Protein AF-A0A7C7C301-F1 (afdb_monomer_lite)

pLDDT: mean 70.12, std 12.2, r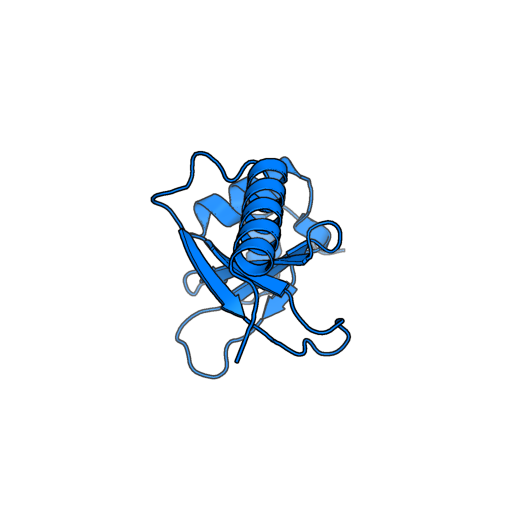ange [43.25, 86.44]

Structure (mmCIF, N/CA/C/O backbone):
data_AF-A0A7C7C301-F1
#
_entry.id   AF-A0A7C7C301-F1
#
loop_
_atom_site.group_PDB
_atom_site.id
_atom_site.type_symbol
_atom_site.label_atom_id
_atom_site.label_alt_id
_atom_site.label_comp_id
_atom_site.label_asym_id
_atom_site.label_entity_id
_atom_site.label_seq_id
_atom_site.pdbx_PDB_ins_code
_atom_site.Cartn_x
_atom_site.Cartn_y
_atom_site.Cartn_z
_atom_site.occupancy
_atom_site.B_iso_or_equiv
_atom_site.auth_seq_id
_atom_site.auth_comp_id
_atom_site.auth_asym_id
_atom_site.auth_atom_id
_atom_site.pdbx_PDB_model_num
ATOM 1 N N . MET A 1 1 ? 13.417 -6.645 -29.510 1.00 45.47 1 MET A N 1
ATOM 2 C CA . MET A 1 1 ? 12.641 -6.331 -28.294 1.00 45.47 1 MET A CA 1
ATOM 3 C C . MET A 1 1 ? 11.626 -5.281 -28.700 1.00 45.47 1 MET A C 1
ATOM 5 O O . MET A 1 1 ? 11.921 -4.104 -28.590 1.00 45.47 1 MET A O 1
ATOM 9 N N . ASP A 1 2 ? 10.471 -5.706 -29.202 1.00 47.12 2 ASP A N 1
ATOM 10 C CA . ASP A 1 2 ? 9.374 -4.804 -29.566 1.00 47.12 2 ASP A CA 1
ATOM 11 C C . ASP A 1 2 ? 8.233 -5.022 -28.575 1.00 47.12 2 ASP A C 1
ATOM 13 O O . ASP A 1 2 ? 7.197 -5.587 -28.910 1.00 47.12 2 ASP A O 1
ATOM 17 N N . ARG A 1 3 ? 8.434 -4.634 -27.309 1.00 48.06 3 ARG A N 1
ATOM 18 C CA . ARG A 1 3 ? 7.259 -4.338 -26.485 1.00 48.06 3 ARG A CA 1
ATOM 19 C C . ARG A 1 3 ? 6.743 -3.006 -26.994 1.00 48.06 3 ARG A C 1
ATOM 21 O O . ARG A 1 3 ? 7.418 -1.987 -26.861 1.00 48.06 3 ARG A O 1
ATOM 28 N N . ASN A 1 4 ? 5.600 -3.046 -27.666 1.00 59.72 4 ASN A N 1
ATOM 29 C CA . ASN A 1 4 ? 4.980 -1.876 -28.260 1.00 59.72 4 ASN A CA 1
ATOM 30 C C . ASN A 1 4 ? 4.738 -0.863 -27.132 1.00 59.72 4 ASN A C 1
ATOM 32 O O . ASN A 1 4 ? 4.146 -1.227 -26.117 1.00 59.72 4 ASN A O 1
ATOM 36 N N . TYR A 1 5 ? 5.190 0.389 -27.268 1.00 52.53 5 TYR A N 1
ATOM 37 C CA . TYR A 1 5 ? 5.010 1.421 -26.233 1.00 52.53 5 TYR A CA 1
ATOM 38 C C . TYR A 1 5 ? 3.556 1.473 -25.727 1.00 52.53 5 TYR A C 1
ATOM 40 O O . TYR A 1 5 ? 3.321 1.683 -24.540 1.00 52.53 5 TYR A O 1
ATOM 48 N N . SER A 1 6 ? 2.578 1.178 -26.593 1.00 57.34 6 SER A N 1
ATOM 49 C CA . SER A 1 6 ? 1.159 1.098 -26.223 1.00 57.34 6 SER A CA 1
ATOM 50 C C . SER A 1 6 ? 0.827 0.054 -25.145 1.00 57.34 6 SER A C 1
ATOM 52 O O . SER A 1 6 ? -0.114 0.256 -24.384 1.00 57.34 6 SER A O 1
ATOM 54 N N . GLU A 1 7 ? 1.569 -1.053 -25.070 1.00 58.50 7 GLU A N 1
ATOM 55 C CA . GLU A 1 7 ? 1.359 -2.121 -24.085 1.00 58.50 7 GLU A CA 1
ATOM 56 C C . GLU A 1 7 ? 1.894 -1.690 -22.719 1.00 58.50 7 GLU A C 1
ATOM 58 O O . GLU A 1 7 ? 1.170 -1.764 -21.732 1.00 58.50 7 GLU A O 1
ATOM 63 N N . ILE A 1 8 ? 3.086 -1.083 -22.686 1.00 58.03 8 ILE A N 1
ATOM 64 C CA . ILE A 1 8 ? 3.669 -0.508 -21.463 1.00 58.03 8 ILE A CA 1
ATOM 65 C C . ILE A 1 8 ? 2.749 0.578 -20.879 1.00 58.03 8 ILE A C 1
ATOM 67 O O . ILE A 1 8 ? 2.519 0.615 -19.672 1.00 58.03 8 ILE A O 1
ATOM 71 N N . PHE A 1 9 ? 2.173 1.446 -21.721 1.00 60.97 9 PHE A N 1
ATOM 72 C CA . PHE A 1 9 ? 1.227 2.469 -21.261 1.00 60.97 9 PHE A CA 1
ATOM 73 C C . PHE A 1 9 ? -0.101 1.888 -20.762 1.00 60.97 9 PHE A C 1
ATOM 75 O O . PHE A 1 9 ? -0.655 2.416 -19.799 1.00 60.97 9 PHE A O 1
ATOM 82 N N . LYS A 1 10 ? -0.621 0.817 -21.377 1.00 69.50 10 LYS A N 1
ATOM 83 C CA . LYS A 1 10 ? -1.828 0.129 -20.887 1.00 69.50 10 LYS A CA 1
ATOM 84 C C . LYS A 1 10 ? -1.587 -0.495 -19.515 1.00 69.50 10 LYS A C 1
ATOM 86 O O . LYS A 1 10 ? -2.415 -0.294 -18.628 1.00 69.50 10 LYS A O 1
ATOM 91 N N . ASP A 1 11 ? -0.446 -1.152 -19.332 1.00 71.62 11 ASP A N 1
ATOM 92 C CA . ASP A 1 11 ? -0.053 -1.743 -18.052 1.00 71.62 11 ASP A CA 1
ATOM 93 C C . ASP A 1 11 ? 0.094 -0.653 -16.977 1.00 71.62 11 ASP A C 1
ATOM 95 O O . ASP A 1 11 ? -0.472 -0.770 -15.891 1.00 71.62 11 ASP A O 1
ATOM 99 N N . LEU A 1 12 ? 0.743 0.474 -17.303 1.00 70.44 12 LEU A N 1
ATOM 100 C CA . LEU A 1 12 ? 0.852 1.632 -16.406 1.00 70.44 12 LEU A CA 1
ATOM 101 C C . LEU A 1 12 ? -0.513 2.222 -16.031 1.00 70.44 12 LEU A C 1
ATOM 103 O O . LEU A 1 12 ? -0.756 2.513 -14.862 1.00 70.44 12 LEU A O 1
ATOM 107 N N . ASN A 1 13 ? -1.427 2.384 -16.987 1.00 75.06 13 ASN A N 1
ATOM 108 C CA . ASN A 1 13 ? -2.742 2.962 -16.706 1.00 75.06 13 ASN A CA 1
ATOM 109 C C . ASN A 1 13 ? -3.597 2.031 -15.830 1.00 75.06 13 ASN A C 1
ATOM 111 O O . ASN A 1 13 ? -4.348 2.497 -14.970 1.00 75.06 13 ASN A O 1
ATOM 115 N N . GLN A 1 14 ? -3.459 0.715 -16.006 1.00 76.12 14 GLN A N 1
ATOM 116 C CA . GLN A 1 14 ? -4.082 -0.277 -15.130 1.00 76.12 14 GLN A CA 1
ATOM 117 C C . GLN A 1 14 ? -3.491 -0.227 -13.716 1.00 76.12 14 GLN A C 1
ATOM 119 O O . GLN A 1 14 ? -4.257 -0.201 -12.753 1.00 76.12 14 GLN A O 1
ATOM 124 N N . ILE A 1 15 ? -2.163 -0.129 -13.582 1.00 75.50 15 ILE A N 1
ATOM 125 C CA . ILE A 1 15 ? -1.472 0.055 -12.295 1.00 75.50 15 ILE A CA 1
ATOM 126 C C . ILE A 1 15 ? -2.000 1.311 -11.581 1.00 75.50 15 ILE A C 1
ATOM 128 O O . ILE A 1 15 ? -2.438 1.235 -10.433 1.00 75.50 15 ILE A O 1
ATOM 132 N N . LEU A 1 16 ? -2.044 2.453 -12.274 1.00 76.12 16 LEU A N 1
ATOM 133 C CA . LEU A 1 16 ? -2.540 3.717 -11.716 1.00 76.12 16 LEU A CA 1
ATOM 134 C C . LEU A 1 16 ? -4.027 3.650 -11.345 1.00 76.12 16 LEU A C 1
ATOM 136 O O . LEU A 1 16 ? -4.431 4.186 -10.314 1.00 76.12 16 LEU A O 1
ATOM 140 N N . THR A 1 17 ? -4.845 2.964 -12.145 1.00 81.62 17 THR A N 1
ATOM 141 C CA . THR A 1 17 ? -6.273 2.761 -11.848 1.00 81.62 17 THR A CA 1
ATOM 142 C C . THR A 1 17 ? -6.464 1.907 -10.597 1.00 81.62 17 THR A C 1
ATOM 144 O O . THR A 1 17 ? -7.303 2.235 -9.760 1.00 81.62 17 THR A O 1
ATOM 147 N N . LYS A 1 18 ? -5.661 0.851 -10.427 1.00 78.50 18 LYS A N 1
ATOM 148 C CA . LYS A 1 18 ? -5.683 -0.006 -9.235 1.00 78.50 18 LYS A CA 1
ATOM 149 C C . LYS A 1 18 ? -5.274 0.778 -7.981 1.00 78.50 18 LYS A C 1
ATOM 151 O O . LYS A 1 18 ? -5.995 0.755 -6.988 1.00 78.50 18 LYS A O 1
ATOM 156 N N . ILE A 1 19 ? -4.204 1.571 -8.060 1.00 76.94 19 ILE A N 1
ATOM 157 C CA . ILE A 1 19 ? -3.755 2.478 -6.984 1.00 76.94 19 ILE A CA 1
ATOM 158 C C . ILE A 1 19 ? -4.843 3.501 -6.629 1.00 76.94 19 ILE A C 1
ATOM 160 O O . ILE A 1 19 ? -5.132 3.735 -5.453 1.00 76.94 19 ILE A O 1
ATOM 164 N N . LYS A 1 20 ? -5.499 4.076 -7.642 1.00 80.56 20 LYS A N 1
ATOM 165 C CA . LYS A 1 20 ? -6.643 4.974 -7.460 1.00 80.56 20 LYS A CA 1
ATOM 166 C C . LYS A 1 20 ? -7.817 4.284 -6.766 1.00 80.56 20 LYS A C 1
ATOM 168 O O . LYS A 1 20 ? -8.403 4.884 -5.868 1.00 80.56 20 LYS A O 1
ATOM 173 N N . GLY A 1 21 ? -8.146 3.052 -7.152 1.00 76.06 21 GLY A N 1
ATOM 174 C 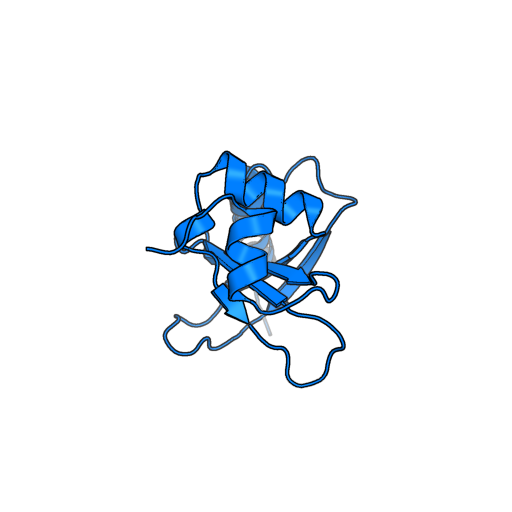CA . GLY A 1 21 ? -9.210 2.251 -6.536 1.00 76.06 21 GLY A CA 1
ATOM 175 C C . GLY A 1 21 ? -8.973 1.988 -5.048 1.00 76.06 21 GLY A C 1
ATOM 176 O O . GLY A 1 21 ? -9.908 2.057 -4.255 1.00 76.06 21 GLY A O 1
ATOM 177 N N . LEU A 1 22 ? -7.711 1.817 -4.650 1.00 75.12 22 LEU A N 1
ATOM 178 C CA . LEU A 1 22 ? -7.309 1.694 -3.246 1.00 75.12 22 LEU A CA 1
ATOM 179 C C . LEU A 1 22 ? -7.329 3.022 -2.472 1.00 75.12 22 LEU A C 1
ATOM 181 O O . LEU A 1 22 ? -7.123 3.040 -1.260 1.00 75.12 22 LEU A O 1
ATOM 185 N N . GLY A 1 23 ? -7.599 4.147 -3.140 1.00 75.38 23 GLY A N 1
ATOM 186 C CA . GLY A 1 23 ? -7.598 5.466 -2.514 1.00 75.38 23 GLY A CA 1
ATOM 187 C C . GLY A 1 23 ? -6.207 5.915 -2.065 1.00 75.38 23 GLY A C 1
ATOM 188 O O . GLY A 1 23 ? -6.104 6.649 -1.088 1.00 75.38 23 GLY A O 1
ATOM 189 N N . LEU A 1 24 ? -5.160 5.463 -2.764 1.00 73.38 24 LEU A N 1
ATOM 190 C CA . LEU A 1 24 ? -3.767 5.844 -2.508 1.00 73.38 24 LEU A CA 1
ATOM 191 C C . LEU A 1 24 ? -3.383 7.197 -3.131 1.00 73.38 24 LEU A C 1
ATOM 193 O O . LEU A 1 24 ? -2.324 7.736 -2.816 1.00 73.38 24 LEU A O 1
ATOM 197 N N . LEU A 1 25 ? -4.232 7.750 -4.007 1.00 68.81 25 LEU A N 1
ATOM 198 C CA . LEU A 1 25 ? -4.088 9.121 -4.506 1.00 68.81 25 LEU A CA 1
ATOM 199 C C . LEU A 1 25 ? -4.303 10.090 -3.332 1.00 68.81 25 LEU A C 1
ATOM 201 O O . LEU A 1 25 ? -5.385 10.109 -2.745 1.00 68.81 25 LEU A O 1
ATOM 205 N N . GLY A 1 26 ? -3.275 10.848 -2.964 1.00 70.12 26 GLY A N 1
ATOM 206 C CA . GLY A 1 26 ? -3.170 11.650 -1.739 1.00 70.12 26 GLY A CA 1
ATOM 207 C C . GLY A 1 26 ? -2.009 11.247 -0.815 1.00 70.12 26 GLY A C 1
ATOM 208 O O . GLY A 1 26 ? -1.720 11.957 0.151 1.00 70.12 26 GLY A O 1
ATOM 209 N N . TYR A 1 27 ? -1.350 10.118 -1.091 1.00 72.69 27 TYR A N 1
ATOM 210 C CA . TYR A 1 27 ? -0.161 9.645 -0.375 1.00 72.69 27 TYR A CA 1
ATOM 211 C C . TYR A 1 27 ? 1.093 9.653 -1.264 1.00 72.69 27 TYR A C 1
ATOM 213 O O . TYR A 1 27 ? 2.041 8.922 -0.991 1.00 72.69 27 TYR A O 1
ATOM 221 N N . GLU A 1 28 ? 1.112 10.446 -2.338 1.00 71.88 28 GLU A N 1
ATOM 222 C CA . GLU A 1 28 ? 2.154 10.413 -3.374 1.00 71.88 28 GLU A CA 1
ATOM 223 C C . GLU A 1 28 ? 3.568 10.687 -2.837 1.00 71.88 28 GLU A C 1
ATOM 225 O O . GLU A 1 28 ? 4.543 10.185 -3.389 1.00 71.88 28 GLU A O 1
ATOM 230 N N . ASP A 1 29 ? 3.689 11.449 -1.751 1.00 78.31 29 ASP A N 1
ATOM 231 C CA . ASP A 1 29 ? 4.945 11.755 -1.059 1.00 78.31 29 ASP A CA 1
ATOM 232 C C . ASP A 1 29 ? 5.305 10.737 0.045 1.00 78.31 29 ASP A C 1
ATOM 234 O O . ASP A 1 29 ? 6.324 10.882 0.723 1.00 78.31 29 ASP A O 1
ATOM 238 N N . LYS A 1 30 ? 4.470 9.707 0.246 1.00 75.19 30 LYS A N 1
ATOM 239 C CA . LYS A 1 30 ? 4.481 8.814 1.418 1.00 75.19 30 LYS A CA 1
ATOM 240 C C . LYS A 1 30 ? 4.652 7.327 1.097 1.00 75.19 30 LYS A C 1
ATOM 242 O O . LYS A 1 30 ? 4.434 6.481 1.969 1.00 75.19 30 LYS A O 1
ATOM 247 N N . PHE A 1 31 ? 5.038 6.978 -0.125 1.00 76.44 31 PHE A N 1
ATOM 248 C CA . PHE A 1 31 ? 5.386 5.602 -0.465 1.00 76.44 31 PHE A CA 1
ATOM 249 C C . PHE A 1 31 ? 6.390 5.530 -1.616 1.00 76.44 31 PHE A C 1
ATOM 251 O O . PHE A 1 31 ? 6.490 6.433 -2.445 1.00 76.44 31 PHE A O 1
ATOM 258 N N . ALA A 1 32 ? 7.127 4.425 -1.674 1.00 76.50 32 ALA A N 1
ATOM 259 C CA . ALA A 1 32 ? 7.949 4.047 -2.812 1.00 76.50 32 ALA A CA 1
ATOM 260 C C . ALA A 1 32 ? 7.288 2.867 -3.531 1.00 76.50 32 ALA A C 1
ATOM 262 O O . ALA A 1 32 ? 6.793 1.934 -2.902 1.00 76.50 32 ALA A O 1
ATOM 263 N N . MET A 1 33 ? 7.277 2.888 -4.860 1.00 73.81 33 MET A N 1
ATOM 264 C CA . MET A 1 33 ? 6.692 1.812 -5.657 1.00 73.81 33 MET A CA 1
ATOM 265 C C . MET A 1 33 ? 7.793 0.980 -6.304 1.00 73.81 33 MET A C 1
ATOM 267 O O . MET A 1 33 ? 8.692 1.534 -6.937 1.00 73.81 33 MET A O 1
ATOM 271 N N . SER A 1 34 ? 7.706 -0.343 -6.180 1.00 69.94 34 SER A N 1
ATOM 272 C CA . SER A 1 34 ? 8.590 -1.275 -6.872 1.00 69.94 34 SER A CA 1
ATOM 273 C C . SER A 1 34 ? 7.769 -2.297 -7.661 1.00 69.94 34 SER A C 1
ATOM 275 O O . SER A 1 34 ? 6.857 -2.954 -7.157 1.00 69.94 34 SER A O 1
ATOM 277 N N . LEU A 1 35 ? 8.079 -2.452 -8.947 1.00 63.00 35 LEU A N 1
ATOM 278 C CA . LEU A 1 35 ? 7.487 -3.535 -9.723 1.00 63.00 35 LEU A CA 1
ATOM 279 C C . LEU A 1 35 ? 8.273 -4.810 -9.418 1.00 63.00 35 LEU A C 1
ATOM 281 O O . LEU A 1 35 ? 9.419 -4.953 -9.845 1.00 63.00 35 LEU A O 1
ATOM 285 N N . SER A 1 36 ? 7.666 -5.711 -8.650 1.00 62.28 36 SER A N 1
ATOM 286 C CA . SER A 1 36 ? 8.312 -6.945 -8.213 1.00 62.28 36 SER A CA 1
ATOM 287 C C . SER A 1 36 ? 7.653 -8.145 -8.878 1.00 62.28 36 SER A C 1
ATOM 289 O O . SER A 1 36 ? 6.499 -8.472 -8.626 1.00 62.28 36 SER A O 1
ATOM 291 N N . PHE A 1 37 ? 8.410 -8.861 -9.703 1.00 56.94 37 PHE A N 1
ATOM 292 C CA . PHE A 1 37 ? 7.977 -10.149 -10.238 1.00 56.94 37 PHE A CA 1
ATOM 293 C C . PHE A 1 37 ? 8.374 -11.253 -9.253 1.00 56.94 37 PHE A C 1
ATOM 295 O O . PHE A 1 37 ? 9.360 -11.959 -9.449 1.00 56.94 37 PHE A O 1
ATOM 302 N N . GLY A 1 38 ? 7.642 -11.340 -8.142 1.00 51.31 38 GLY A N 1
ATOM 303 C CA . GLY A 1 38 ? 7.839 -12.364 -7.118 1.00 51.31 38 GLY A CA 1
ATOM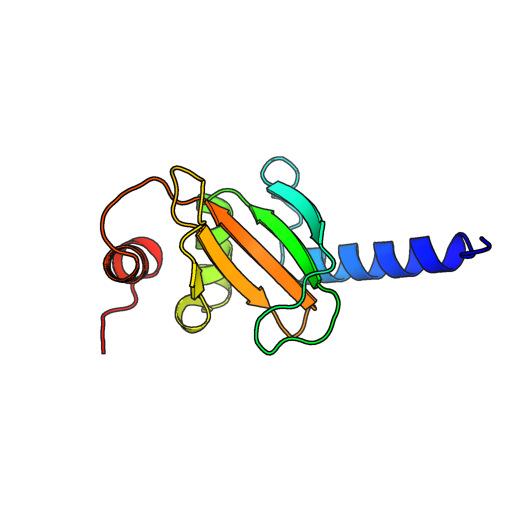 304 C C . GLY A 1 38 ? 6.998 -13.618 -7.368 1.00 51.31 38 GLY A C 1
ATOM 305 O O . GLY A 1 38 ? 5.886 -13.536 -7.891 1.00 51.31 38 GLY A O 1
ATOM 306 N N . HIS A 1 39 ? 7.515 -14.774 -6.947 1.00 46.84 39 HIS A N 1
ATOM 307 C CA . HIS A 1 39 ? 6.717 -15.971 -6.677 1.00 46.84 39 HIS A CA 1
ATOM 308 C C . HIS A 1 39 ? 6.476 -16.018 -5.166 1.00 46.84 39 HIS A C 1
ATOM 310 O O . HIS A 1 39 ? 7.349 -16.446 -4.415 1.00 46.84 39 HIS A O 1
ATOM 316 N N . GLY A 1 40 ? 5.320 -15.539 -4.705 1.00 43.72 40 GLY A N 1
ATOM 317 C CA . GLY A 1 40 ? 4.886 -15.835 -3.340 1.00 43.72 40 GLY A CA 1
ATOM 318 C C . GLY A 1 40 ? 4.592 -17.330 -3.231 1.00 43.72 40 GLY A C 1
ATOM 319 O O . GLY A 1 40 ? 4.061 -17.914 -4.178 1.00 43.72 40 GLY A O 1
ATOM 320 N N . VAL A 1 41 ? 4.935 -17.954 -2.103 1.00 45.47 41 VAL A N 1
ATOM 321 C CA . VAL A 1 41 ? 4.549 -19.336 -1.783 1.00 45.47 41 VAL A CA 1
ATOM 322 C C . VAL A 1 41 ? 3.014 -19.404 -1.899 1.00 45.47 41 VAL A C 1
ATOM 324 O O . VAL A 1 41 ? 2.324 -18.911 -1.020 1.00 45.47 41 VAL A O 1
ATOM 327 N N . ASN A 1 42 ? 2.485 -19.923 -3.018 1.00 46.00 42 ASN A N 1
ATOM 328 C CA . ASN A 1 42 ? 1.059 -19.984 -3.426 1.00 46.00 42 ASN A CA 1
ATOM 329 C C . ASN A 1 42 ? 0.445 -18.851 -4.291 1.00 46.00 42 ASN A C 1
ATOM 331 O O . ASN A 1 42 ? -0.776 -18.850 -4.448 1.00 46.00 42 ASN A O 1
ATOM 335 N N . ARG A 1 43 ? 1.190 -17.919 -4.910 1.00 52.22 43 ARG A N 1
ATOM 336 C CA . ARG A 1 43 ? 0.570 -16.825 -5.711 1.00 52.22 43 ARG A CA 1
ATOM 337 C C . ARG A 1 43 ? 0.978 -16.832 -7.195 1.00 52.22 43 ARG A C 1
ATOM 339 O O . ARG A 1 43 ? 2.121 -17.133 -7.532 1.00 52.22 43 ARG A O 1
ATOM 346 N N . ARG A 1 44 ? 0.017 -16.521 -8.087 1.00 47.72 44 ARG A N 1
ATOM 347 C CA . ARG A 1 44 ? 0.223 -16.334 -9.541 1.00 47.72 44 ARG A CA 1
ATOM 348 C C . ARG A 1 44 ? 1.351 -15.321 -9.786 1.00 47.72 44 ARG A C 1
ATOM 350 O O . ARG A 1 44 ? 1.515 -14.369 -9.031 1.00 47.72 44 ARG A O 1
ATOM 357 N N . SER A 1 45 ? 2.129 -15.537 -10.841 1.00 53.53 45 SER A N 1
ATOM 358 C CA . SER A 1 45 ? 3.290 -14.717 -11.196 1.00 53.53 45 SER A CA 1
ATOM 359 C C . SER A 1 45 ? 2.908 -13.260 -11.504 1.00 53.53 45 SER A C 1
ATOM 361 O O . SER A 1 45 ? 2.176 -13.021 -12.463 1.00 53.53 45 SER A O 1
ATOM 363 N N . GLY A 1 46 ? 3.480 -12.315 -10.744 1.00 65.31 46 GLY A N 1
ATOM 364 C CA . GLY A 1 46 ? 3.458 -10.866 -11.002 1.00 65.31 46 GLY A CA 1
ATOM 365 C C . GLY A 1 46 ? 2.460 -10.074 -10.147 1.00 65.31 46 GLY A C 1
ATOM 366 O O . GLY A 1 46 ? 1.258 -10.157 -10.364 1.00 65.31 46 GLY A O 1
ATOM 367 N N . TYR A 1 47 ? 2.965 -9.253 -9.222 1.00 72.31 47 TYR A N 1
ATOM 368 C CA . TYR A 1 47 ? 2.183 -8.272 -8.458 1.00 72.31 47 TYR A CA 1
ATOM 369 C C . TYR A 1 47 ? 2.930 -6.932 -8.398 1.00 72.31 47 TYR A C 1
ATOM 371 O O . TYR A 1 47 ? 4.147 -6.864 -8.574 1.00 72.31 47 TYR A O 1
ATOM 379 N N . ILE A 1 48 ? 2.211 -5.842 -8.145 1.00 77.25 48 ILE A N 1
ATOM 380 C CA . ILE A 1 48 ? 2.831 -4.536 -7.891 1.00 77.25 48 ILE A CA 1
ATOM 381 C C . ILE A 1 48 ? 3.132 -4.472 -6.398 1.00 77.25 48 ILE A C 1
ATOM 383 O O . ILE A 1 48 ? 2.210 -4.604 -5.593 1.00 77.25 48 ILE A O 1
ATOM 387 N N . ASN A 1 49 ? 4.399 -4.287 -6.024 1.00 79.44 49 ASN A N 1
ATOM 388 C CA . ASN A 1 49 ? 4.760 -4.086 -4.629 1.00 79.44 49 ASN A CA 1
ATOM 389 C C . ASN A 1 49 ? 4.819 -2.584 -4.325 1.00 79.44 49 ASN A C 1
ATOM 391 O O . ASN A 1 49 ? 5.504 -1.814 -5.002 1.00 79.44 49 ASN A O 1
ATOM 395 N N . ILE A 1 50 ? 4.081 -2.146 -3.316 1.00 82.56 50 ILE A N 1
ATOM 396 C CA . ILE A 1 50 ? 4.046 -0.749 -2.896 1.00 82.56 50 ILE A CA 1
ATOM 397 C C . ILE A 1 50 ? 4.560 -0.690 -1.462 1.00 82.56 50 ILE A C 1
ATOM 399 O O . ILE A 1 50 ? 3.893 -1.138 -0.531 1.00 82.56 50 ILE A O 1
ATOM 403 N N . HIS A 1 51 ? 5.749 -0.114 -1.294 1.00 84.69 51 HIS A N 1
ATOM 404 C CA . HIS A 1 51 ? 6.338 0.144 0.011 1.00 84.69 51 HIS A CA 1
ATOM 405 C C . HIS A 1 51 ? 5.742 1.419 0.589 1.00 84.69 51 HIS A C 1
ATOM 407 O O . HIS A 1 51 ? 6.086 2.517 0.154 1.00 84.69 51 HIS A O 1
ATOM 413 N N . VAL A 1 52 ? 4.863 1.284 1.569 1.00 84.00 52 VAL A N 1
ATOM 414 C CA . VAL A 1 52 ? 4.175 2.409 2.205 1.00 84.00 52 VAL A CA 1
ATOM 415 C C . VAL A 1 52 ? 4.751 2.675 3.595 1.00 84.00 52 VAL A C 1
ATOM 417 O O . VAL A 1 52 ? 5.255 1.761 4.248 1.00 84.00 52 VAL A O 1
ATOM 420 N N . PHE A 1 53 ? 4.680 3.922 4.069 1.00 83.38 53 PHE A N 1
ATOM 421 C CA . PHE A 1 53 ? 4.942 4.199 5.483 1.00 83.38 53 PHE A CA 1
ATOM 422 C C . PHE A 1 53 ? 3.878 3.545 6.373 1.00 83.38 53 PHE A C 1
ATOM 424 O O . PHE A 1 53 ? 2.712 3.448 5.988 1.00 83.38 53 PHE A O 1
ATOM 431 N N . GLU A 1 54 ? 4.266 3.197 7.600 1.00 81.56 54 GLU A N 1
ATOM 432 C CA . GLU A 1 54 ? 3.412 2.575 8.623 1.00 81.56 54 GLU A CA 1
ATOM 433 C C . GLU A 1 54 ? 2.033 3.231 8.731 1.00 81.56 54 GLU A C 1
ATOM 435 O O . GLU A 1 54 ? 1.016 2.555 8.620 1.00 81.56 54 GLU A O 1
ATOM 440 N N . LYS A 1 55 ? 1.992 4.561 8.865 1.00 82.75 55 LYS A N 1
ATOM 441 C CA . LYS A 1 55 ? 0.735 5.309 8.990 1.00 82.75 55 LYS A CA 1
ATOM 442 C C . LYS A 1 55 ? -0.206 5.104 7.797 1.00 82.75 55 LYS A C 1
ATOM 444 O O . LYS A 1 55 ? -1.416 5.048 7.955 1.00 82.75 55 LYS A O 1
ATOM 449 N N . VAL A 1 56 ? 0.347 5.008 6.592 1.00 82.44 56 VAL A N 1
ATOM 450 C CA . VAL A 1 56 ? -0.443 4.786 5.374 1.00 82.44 56 VAL A CA 1
ATOM 451 C C . VAL A 1 56 ? -0.978 3.358 5.357 1.00 82.44 56 VAL A C 1
ATOM 453 O O . VAL A 1 56 ? -2.141 3.136 5.027 1.00 82.44 56 VAL A O 1
ATOM 456 N N . PHE A 1 57 ? -0.150 2.392 5.761 1.00 85.50 57 PHE A N 1
ATOM 457 C CA . PHE A 1 57 ? -0.554 0.996 5.888 1.00 85.50 57 PHE A CA 1
ATOM 458 C C . PHE A 1 57 ? -1.724 0.839 6.867 1.00 85.50 57 PHE A C 1
ATOM 460 O O . PHE A 1 57 ? -2.733 0.219 6.528 1.00 85.50 57 PHE A O 1
ATOM 467 N N . THR A 1 58 ? -1.623 1.439 8.055 1.00 82.56 58 THR A N 1
ATOM 468 C CA . THR A 1 58 ? -2.658 1.362 9.096 1.00 82.56 58 THR A CA 1
ATOM 469 C C . THR A 1 58 ? -3.954 2.052 8.693 1.00 82.56 58 THR A C 1
ATOM 471 O O . THR A 1 58 ? -5.030 1.480 8.902 1.00 82.56 58 THR A O 1
ATOM 474 N N . ASP A 1 59 ? -3.863 3.215 8.043 1.00 83.56 59 ASP A N 1
ATOM 475 C CA . ASP A 1 59 ? -5.016 3.925 7.485 1.00 83.56 59 ASP A CA 1
ATOM 476 C C . ASP A 1 59 ? -5.771 3.045 6.470 1.00 83.56 59 ASP A C 1
ATOM 478 O O . ASP A 1 59 ? -6.995 2.922 6.544 1.00 83.56 59 ASP A O 1
ATOM 482 N N . ILE A 1 60 ? -5.060 2.392 5.541 1.00 81.75 60 ILE A N 1
ATOM 483 C CA . ILE A 1 60 ? -5.667 1.526 4.514 1.00 81.75 60 ILE A CA 1
ATOM 484 C C . ILE A 1 60 ? -6.298 0.288 5.147 1.00 81.75 60 ILE A C 1
ATOM 486 O O . ILE A 1 60 ? -7.460 -0.018 4.870 1.00 81.75 60 ILE A O 1
ATOM 490 N N . VAL A 1 61 ? -5.559 -0.418 6.007 1.00 82.88 61 VAL A N 1
ATOM 491 C CA . VAL A 1 61 ? -6.065 -1.623 6.679 1.00 82.88 61 VAL A CA 1
ATOM 492 C C . VAL A 1 61 ? -7.347 -1.309 7.449 1.00 82.88 61 VAL A C 1
ATOM 494 O O . VAL A 1 61 ? -8.319 -2.060 7.337 1.00 82.88 61 VAL A O 1
ATOM 497 N N . SER A 1 62 ? -7.376 -0.180 8.165 1.00 82.81 62 SER A N 1
ATOM 498 C CA . SER A 1 62 ? -8.547 0.267 8.926 1.00 82.81 62 SER A CA 1
ATOM 499 C C . SER A 1 62 ? -9.707 0.664 8.014 1.00 82.81 62 SER A C 1
ATOM 501 O O . SER A 1 62 ? -10.831 0.201 8.205 1.00 82.81 62 SER A O 1
ATOM 503 N N . LYS A 1 63 ? -9.444 1.476 6.983 1.00 82.75 63 LYS A N 1
ATOM 504 C CA . LYS A 1 63 ? -10.464 1.987 6.053 1.00 82.75 63 LYS A CA 1
ATOM 505 C C . LYS A 1 63 ? -11.226 0.874 5.336 1.00 82.75 63 LYS A C 1
ATOM 507 O O . LYS A 1 63 ? -12.421 1.016 5.091 1.00 82.75 63 LYS A O 1
ATOM 512 N N . PHE A 1 64 ? -10.540 -0.213 4.993 1.00 79.12 64 PHE A N 1
ATOM 513 C CA . PHE A 1 64 ? -11.121 -1.330 4.248 1.00 79.12 64 PHE A CA 1
ATOM 514 C C . PHE A 1 64 ? -11.429 -2.557 5.122 1.00 79.12 64 PHE A C 1
ATOM 516 O O . PHE A 1 64 ? -11.84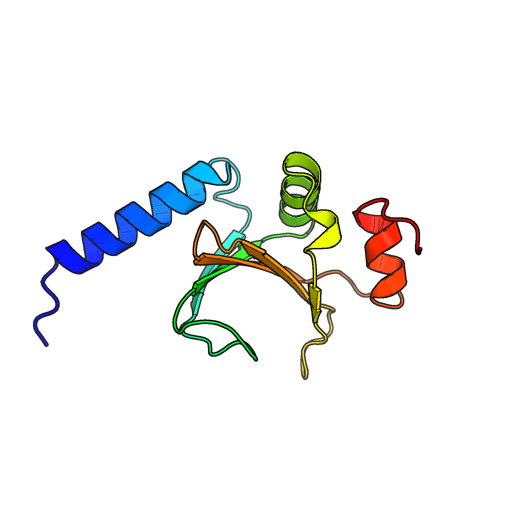2 -3.586 4.589 1.00 79.12 64 PHE A O 1
ATOM 523 N N . ASN A 1 65 ? -11.249 -2.463 6.446 1.00 83.19 65 ASN A N 1
ATOM 524 C CA . ASN A 1 65 ? -11.443 -3.564 7.396 1.00 83.19 65 ASN A CA 1
ATOM 525 C C . ASN A 1 65 ? -10.675 -4.847 7.000 1.00 83.19 65 ASN A C 1
ATOM 527 O O . ASN A 1 65 ? -11.218 -5.953 6.990 1.00 83.19 65 ASN A O 1
ATOM 531 N N . LEU A 1 66 ? -9.401 -4.693 6.625 1.00 82.56 66 LEU A N 1
ATOM 532 C CA . LEU A 1 66 ? -8.563 -5.768 6.070 1.00 82.56 66 LEU A CA 1
ATOM 533 C C . LEU A 1 66 ? -7.617 -6.396 7.098 1.00 82.56 66 LEU A C 1
ATOM 535 O O . LEU A 1 66 ? -6.727 -7.157 6.728 1.00 82.56 66 LEU A O 1
ATOM 539 N N . ALA A 1 67 ? -7.804 -6.108 8.386 1.00 80.56 67 ALA A N 1
ATOM 540 C CA . ALA A 1 67 ? -6.884 -6.524 9.442 1.00 80.56 67 ALA A CA 1
ATOM 541 C C . ALA A 1 67 ? -6.688 -8.051 9.518 1.00 80.56 67 ALA A C 1
ATOM 543 O O . ALA A 1 67 ? -5.596 -8.536 9.817 1.00 80.56 67 ALA A O 1
ATOM 544 N N . SER A 1 68 ? -7.721 -8.831 9.184 1.00 78.06 68 SER A N 1
ATOM 545 C CA . SER A 1 68 ? -7.644 -10.296 9.130 1.00 78.06 68 SER A CA 1
ATOM 546 C C . SER A 1 68 ? -6.754 -10.825 8.000 1.00 78.06 68 SER A C 1
ATOM 548 O O . SER A 1 68 ? -6.241 -11.934 8.125 1.00 78.06 68 SER A O 1
ATOM 550 N N . LYS A 1 69 ? -6.532 -10.032 6.943 1.00 81.00 69 LYS A N 1
ATOM 551 C CA . LYS A 1 69 ? -5.739 -10.383 5.753 1.00 81.00 69 LYS A CA 1
ATOM 552 C C . LYS A 1 69 ? -4.279 -9.916 5.823 1.00 81.00 69 LYS A C 1
ATOM 554 O O . LYS A 1 69 ? -3.532 -10.150 4.880 1.00 81.00 69 LYS A O 1
ATOM 559 N N . VAL A 1 70 ? -3.884 -9.233 6.900 1.00 81.12 70 VAL A N 1
ATOM 560 C CA . VAL A 1 70 ? -2.497 -8.795 7.105 1.00 81.12 70 VAL A CA 1
ATOM 561 C C . VAL A 1 70 ? -1.641 -9.989 7.527 1.00 81.12 70 VAL A C 1
ATOM 563 O O . VAL A 1 70 ? -1.939 -10.656 8.526 1.00 81.12 70 VAL A O 1
ATOM 566 N N . GLU A 1 71 ? -0.572 -10.219 6.771 1.00 80.25 71 GLU A N 1
ATOM 567 C CA . GLU A 1 71 ? 0.464 -11.215 7.028 1.00 80.25 71 GLU A CA 1
ATOM 568 C C . GLU A 1 71 ? 1.709 -10.508 7.577 1.00 80.25 71 GLU A C 1
ATOM 570 O O . GLU A 1 71 ? 2.157 -9.488 7.053 1.00 80.25 71 GLU A O 1
ATOM 575 N N . PHE A 1 72 ? 2.266 -11.035 8.665 1.00 75.62 72 PHE A N 1
ATOM 576 C CA . PHE A 1 72 ? 3.519 -10.539 9.223 1.00 75.62 72 PHE A CA 1
ATOM 577 C C . PHE A 1 72 ? 4.661 -11.415 8.723 1.00 75.62 72 PHE A C 1
ATOM 579 O O . PHE A 1 72 ? 4.684 -12.623 8.964 1.00 75.62 72 PHE A O 1
ATOM 586 N N . CYS A 1 73 ? 5.623 -10.791 8.055 1.00 70.06 73 CYS A N 1
ATOM 587 C CA . CYS A 1 73 ? 6.772 -11.455 7.471 1.00 70.06 73 CYS A CA 1
ATOM 588 C C . CYS A 1 73 ? 8.046 -10.998 8.189 1.00 70.06 73 CYS A C 1
ATOM 590 O O . CYS A 1 73 ? 8.344 -9.807 8.316 1.00 70.06 73 CYS A O 1
ATOM 592 N N . ASN A 1 74 ? 8.846 -11.960 8.648 1.00 63.66 74 ASN A N 1
ATOM 593 C CA . ASN A 1 74 ? 10.199 -11.668 9.106 1.00 63.66 74 ASN A CA 1
ATOM 594 C C . ASN A 1 74 ? 11.091 -11.512 7.877 1.00 63.66 74 ASN A C 1
ATOM 596 O O . ASN A 1 74 ? 11.275 -12.474 7.130 1.00 63.66 74 ASN A O 1
ATOM 600 N N . SER A 1 75 ? 11.679 -10.332 7.670 1.00 57.25 75 SER A N 1
ATOM 601 C CA . SER A 1 75 ? 12.729 -10.238 6.659 1.00 57.25 75 SER A CA 1
ATOM 602 C C . SER A 1 75 ? 14.010 -10.862 7.191 1.00 57.25 75 SER A C 1
ATOM 604 O O . SER A 1 75 ? 14.557 -10.471 8.223 1.00 57.25 75 SER A O 1
ATOM 606 N N . SER A 1 76 ? 14.507 -11.857 6.470 1.00 48.88 76 SER A N 1
ATOM 607 C CA . SER A 1 76 ? 15.820 -12.442 6.693 1.00 48.88 76 SER A CA 1
ATOM 608 C C . SER A 1 76 ? 16.893 -11.453 6.228 1.00 48.88 76 SER A C 1
ATOM 610 O O . SER A 1 76 ? 17.385 -11.556 5.107 1.00 48.88 76 SER A O 1
ATOM 612 N N . GLY A 1 77 ? 17.217 -10.458 7.059 1.00 50.06 77 GLY A N 1
ATOM 613 C CA . GLY A 1 77 ? 18.364 -9.571 6.832 1.00 50.06 77 GLY A CA 1
ATOM 614 C C . GLY A 1 77 ? 18.156 -8.081 7.099 1.00 50.06 77 GLY A C 1
ATOM 615 O O . GLY A 1 77 ? 19.130 -7.340 6.996 1.00 50.06 77 GLY A O 1
ATOM 616 N N . SER A 1 78 ? 16.951 -7.619 7.454 1.00 51.09 78 SER A N 1
ATOM 617 C CA . SER A 1 78 ? 16.739 -6.229 7.875 1.00 51.09 78 SER A CA 1
ATOM 618 C C . SER A 1 78 ? 16.370 -6.144 9.351 1.00 51.09 78 SER A C 1
ATOM 620 O O . SER A 1 78 ? 15.756 -7.039 9.931 1.00 51.09 78 SER A O 1
ATOM 622 N N . SER A 1 79 ? 16.764 -5.038 9.972 1.00 55.44 79 SER A N 1
ATOM 623 C CA . SER A 1 79 ? 16.403 -4.683 11.336 1.00 55.44 79 SER A CA 1
ATOM 624 C C . SER A 1 79 ? 14.946 -4.192 11.424 1.00 55.44 79 SER A C 1
ATOM 626 O O . SER A 1 79 ? 14.698 -3.129 11.989 1.00 55.44 79 SER A O 1
ATOM 628 N N . GLY A 1 80 ? 13.985 -4.926 10.859 1.00 61.16 80 GLY A N 1
ATOM 629 C CA . GLY A 1 80 ? 12.565 -4.610 10.995 1.00 61.16 80 GLY A CA 1
ATOM 630 C C . GLY A 1 80 ? 11.648 -5.779 10.634 1.00 61.16 80 GLY A C 1
ATOM 631 O O . GLY A 1 80 ? 11.997 -6.639 9.817 1.00 61.16 80 GLY A O 1
ATOM 632 N N . HIS A 1 81 ? 10.459 -5.789 11.239 1.00 71.81 81 HIS A N 1
ATOM 633 C CA . HIS A 1 81 ? 9.359 -6.655 10.817 1.00 71.81 81 HIS A CA 1
ATOM 634 C C . HIS A 1 81 ? 8.681 -6.032 9.596 1.00 71.81 81 HIS A C 1
ATOM 636 O O . HIS A 1 81 ? 8.449 -4.820 9.562 1.00 71.81 81 HIS A O 1
ATOM 642 N N . HIS A 1 82 ? 8.371 -6.851 8.593 1.00 79.75 82 HIS A N 1
ATOM 643 C CA . HIS A 1 82 ? 7.574 -6.415 7.453 1.00 79.75 82 HIS A CA 1
ATOM 644 C C . HIS A 1 82 ? 6.141 -6.852 7.692 1.00 79.75 82 HIS A C 1
ATOM 646 O O . HIS A 1 82 ? 5.881 -7.976 8.121 1.00 79.75 82 HIS A O 1
ATOM 652 N N . VAL A 1 83 ? 5.210 -5.957 7.409 1.00 80.25 83 VAL A N 1
ATOM 653 C CA . VAL A 1 83 ? 3.807 -6.317 7.253 1.00 80.25 83 VAL A CA 1
ATOM 654 C C . VAL A 1 83 ? 3.467 -6.275 5.788 1.00 80.25 83 VAL A C 1
ATOM 656 O O . VAL A 1 83 ? 3.788 -5.314 5.088 1.00 80.25 83 VAL A O 1
ATOM 659 N N . GLU A 1 84 ? 2.827 -7.339 5.340 1.00 86.31 84 GLU A N 1
ATOM 660 C CA . GLU A 1 84 ? 2.398 -7.521 3.973 1.00 86.31 84 GLU A CA 1
ATOM 661 C C . GLU A 1 84 ? 0.876 -7.649 3.958 1.00 86.31 84 GLU A C 1
ATOM 663 O O . GLU A 1 84 ? 0.268 -8.386 4.735 1.00 86.31 84 GLU A O 1
ATOM 668 N N . LEU A 1 85 ? 0.237 -6.891 3.073 1.00 84.56 85 LEU A N 1
ATOM 669 C CA . LEU A 1 85 ? -1.182 -7.018 2.780 1.00 84.56 85 LEU A CA 1
ATOM 670 C C . LEU A 1 85 ? -1.334 -7.252 1.287 1.00 84.56 85 LEU A C 1
ATOM 672 O O . LEU A 1 85 ? -1.055 -6.363 0.479 1.00 84.56 85 LEU A O 1
ATOM 676 N N . TYR A 1 86 ? -1.804 -8.442 0.928 1.00 84.00 86 TYR A N 1
ATOM 677 C CA . TYR A 1 86 ? -2.091 -8.766 -0.458 1.00 84.00 86 TYR A CA 1
ATOM 678 C C . TYR A 1 86 ? -3.553 -8.509 -0.802 1.00 84.00 86 TYR A C 1
ATOM 680 O O . TYR A 1 86 ? -4.481 -9.028 -0.180 1.00 84.00 86 TYR A O 1
ATOM 688 N N . LEU A 1 87 ? -3.739 -7.686 -1.824 1.00 80.94 87 LEU A N 1
ATOM 689 C CA . LEU A 1 87 ? -5.023 -7.246 -2.336 1.00 80.94 87 LEU A CA 1
ATOM 690 C C . LEU A 1 87 ? -5.255 -7.954 -3.669 1.00 80.94 87 LEU A C 1
ATOM 692 O O . LEU A 1 87 ? -4.972 -7.402 -4.731 1.00 80.94 87 LEU A O 1
ATOM 696 N N . GLU A 1 88 ? -5.745 -9.194 -3.588 1.00 78.38 88 GLU A N 1
ATOM 697 C CA . GLU A 1 88 ? -5.963 -10.099 -4.730 1.00 78.38 88 GLU A CA 1
ATOM 698 C C . GLU A 1 88 ? -6.721 -9.442 -5.885 1.00 78.38 88 GLU A C 1
ATOM 700 O O . GLU A 1 88 ? -6.292 -9.520 -7.029 1.00 78.38 88 GLU A O 1
ATOM 705 N N . GLU A 1 89 ? -7.803 -8.722 -5.581 1.00 76.62 89 GLU A N 1
ATOM 706 C CA . GLU A 1 89 ? -8.639 -8.027 -6.574 1.00 76.62 89 GLU A CA 1
ATOM 707 C C . GLU A 1 89 ? -7.866 -6.985 -7.401 1.00 76.62 89 GLU A C 1
ATOM 709 O O . GLU A 1 89 ? -8.287 -6.610 -8.496 1.00 76.62 89 GLU A O 1
ATOM 714 N N . TYR A 1 90 ? -6.731 -6.516 -6.880 1.00 75.50 90 TYR A N 1
ATOM 715 C CA . TYR A 1 90 ? -5.915 -5.468 -7.475 1.00 75.50 90 TYR A CA 1
ATOM 716 C C . TYR A 1 90 ? -4.541 -5.973 -7.938 1.00 75.50 90 TYR A C 1
ATOM 718 O O . TYR A 1 90 ? -3.817 -5.214 -8.578 1.00 75.50 90 TYR A O 1
ATOM 726 N N . ASP A 1 91 ? -4.159 -7.225 -7.670 1.00 77.81 91 ASP A N 1
ATOM 727 C CA . ASP A 1 91 ? -2.782 -7.726 -7.832 1.00 77.81 91 ASP A CA 1
ATOM 728 C C . ASP A 1 91 ? -1.727 -6.796 -7.188 1.00 77.81 91 ASP A C 1
ATOM 730 O O . ASP A 1 91 ? -0.638 -6.579 -7.732 1.00 77.81 91 ASP A O 1
ATOM 734 N N . ILE A 1 92 ? -2.067 -6.195 -6.043 1.00 80.75 92 ILE A N 1
ATOM 735 C CA . ILE A 1 92 ? -1.198 -5.275 -5.299 1.00 80.75 92 ILE A CA 1
ATOM 736 C C . ILE A 1 92 ? -0.794 -5.931 -3.985 1.00 80.75 92 ILE A C 1
ATOM 738 O O . ILE A 1 92 ? -1.636 -6.450 -3.255 1.00 80.75 92 ILE A O 1
ATOM 742 N N . MET A 1 93 ? 0.493 -5.859 -3.664 1.00 86.12 93 MET A N 1
ATOM 743 C CA . MET A 1 93 ? 0.994 -6.089 -2.318 1.00 86.12 93 MET A CA 1
ATOM 744 C C . MET A 1 93 ? 1.400 -4.751 -1.714 1.00 86.12 93 MET A C 1
ATOM 746 O O . MET A 1 93 ? 2.197 -4.019 -2.298 1.00 86.12 93 MET A O 1
ATOM 750 N N . LEU A 1 94 ? 0.833 -4.430 -0.555 1.00 85.44 94 LEU A N 1
ATOM 751 C CA . LEU A 1 94 ? 1.328 -3.348 0.280 1.00 85.44 94 LEU A CA 1
ATOM 752 C C . LEU A 1 94 ? 2.337 -3.938 1.254 1.00 85.44 94 LEU A C 1
ATOM 754 O O . LEU A 1 94 ? 2.015 -4.898 1.952 1.00 85.44 94 LEU A O 1
ATOM 758 N N . THR A 1 95 ? 3.521 -3.347 1.321 1.00 86.44 95 THR A N 1
ATOM 759 C CA . THR A 1 95 ? 4.545 -3.710 2.296 1.00 86.44 95 THR A CA 1
ATOM 760 C C . THR A 1 95 ? 4.871 -2.484 3.136 1.00 86.44 95 THR A C 1
ATOM 762 O O . THR A 1 95 ? 5.126 -1.410 2.596 1.00 86.44 95 THR A O 1
ATOM 765 N N . SER A 1 96 ? 4.896 -2.627 4.455 1.00 85.81 96 SER A N 1
ATOM 766 C CA . SER A 1 96 ? 5.429 -1.601 5.354 1.00 85.81 96 SER A CA 1
ATOM 767 C C . SER A 1 96 ? 6.464 -2.215 6.280 1.00 85.81 96 SER A C 1
ATOM 769 O O . SER A 1 96 ? 6.318 -3.355 6.718 1.00 85.81 96 SER A O 1
ATOM 771 N N . ILE A 1 97 ? 7.498 -1.441 6.601 1.00 78.12 97 ILE A N 1
ATOM 772 C CA . ILE A 1 97 ? 8.437 -1.779 7.670 1.00 78.12 97 ILE A CA 1
ATOM 773 C C . ILE A 1 97 ? 7.859 -1.200 8.956 1.00 78.12 97 ILE A C 1
ATOM 775 O O . ILE A 1 97 ? 7.630 0.008 9.029 1.00 78.12 97 ILE A O 1
ATOM 779 N N . LEU A 1 98 ? 7.613 -2.051 9.948 1.00 68.69 98 LEU A N 1
ATOM 780 C CA . LEU A 1 98 ? 7.241 -1.605 11.285 1.00 68.69 98 LEU A CA 1
ATOM 781 C C . LEU A 1 98 ? 8.503 -1.419 12.141 1.00 68.69 98 LEU A C 1
ATOM 783 O O . LEU A 1 98 ? 9.440 -2.225 12.034 1.00 68.69 98 LEU A O 1
ATOM 787 N N . PRO A 1 99 ? 8.559 -0.377 12.990 1.00 64.38 99 PRO A N 1
ATOM 788 C CA . PRO A 1 99 ? 9.613 -0.246 13.985 1.00 64.38 99 PRO A CA 1
ATOM 789 C C . PRO A 1 99 ? 9.585 -1.462 14.916 1.00 64.38 99 PRO A C 1
ATOM 791 O O . PRO A 1 99 ? 8.520 -1.968 15.259 1.00 64.38 99 PRO A O 1
ATOM 794 N N . PHE A 1 100 ? 10.758 -1.941 15.338 1.00 53.62 100 PHE A N 1
ATOM 795 C CA . PHE A 1 100 ? 10.844 -3.065 16.269 1.00 53.62 100 PHE A CA 1
ATOM 796 C C . PHE A 1 100 ? 10.164 -2.733 17.600 1.00 53.62 100 PHE A C 1
ATOM 798 O O . PHE A 1 100 ? 10.736 -2.049 18.451 1.00 53.62 100 PHE A O 1
ATOM 805 N N . LYS A 1 101 ? 8.973 -3.288 17.798 1.00 57.59 101 LYS A N 1
ATOM 806 C CA . LYS A 1 101 ? 8.408 -3.577 19.109 1.00 57.59 101 LYS A CA 1
ATOM 807 C C . LYS A 1 101 ? 7.775 -4.962 19.060 1.00 57.59 101 LYS A C 1
ATOM 809 O O . LYS A 1 101 ? 6.980 -5.220 18.172 1.00 57.59 101 LYS A O 1
ATOM 814 N N . GLU A 1 102 ? 8.191 -5.798 20.010 1.00 59.34 102 GLU A N 1
ATOM 815 C CA . GLU A 1 102 ? 7.642 -7.116 20.374 1.00 59.34 102 GLU A CA 1
ATOM 816 C C . GLU A 1 102 ? 7.219 -8.039 19.210 1.00 59.34 102 GLU A C 1
ATOM 818 O O . GLU A 1 102 ? 7.677 -7.889 18.079 1.00 59.34 102 GLU A O 1
ATOM 823 N N . LYS A 1 103 ? 6.522 -9.139 19.508 1.00 65.88 103 LYS A N 1
ATOM 824 C CA . LYS A 1 103 ? 6.313 -10.225 18.545 1.00 65.88 103 LYS A CA 1
ATOM 825 C C . LYS A 1 103 ? 5.273 -9.812 17.486 1.00 65.88 103 LYS A C 1
ATOM 827 O O . LYS A 1 103 ? 4.424 -8.966 17.764 1.00 65.88 103 LYS A O 1
ATOM 832 N N . PRO A 1 104 ? 5.281 -10.420 16.283 1.00 64.19 104 PRO A N 1
ATOM 833 C CA . PRO A 1 104 ? 4.277 -10.169 15.243 1.00 64.19 104 PRO A CA 1
ATOM 834 C C . PRO A 1 104 ? 2.814 -10.199 15.719 1.00 64.19 104 PRO A C 1
ATOM 836 O O . PRO A 1 104 ? 1.981 -9.434 15.233 1.00 64.19 104 PRO A O 1
ATOM 839 N N . GLU A 1 105 ? 2.496 -11.063 16.682 1.00 67.50 105 GLU A N 1
ATOM 840 C CA . GLU A 1 105 ? 1.159 -11.197 17.263 1.00 67.50 105 GLU A CA 1
ATOM 841 C C . GLU A 1 105 ? 0.747 -9.965 18.089 1.00 67.50 105 GLU A C 1
ATOM 843 O O . GLU A 1 105 ? -0.413 -9.540 18.041 1.00 67.50 105 GLU A O 1
ATOM 848 N N . ASP A 1 106 ? 1.703 -9.350 18.788 1.00 68.50 106 ASP A N 1
ATOM 849 C CA . ASP A 1 106 ? 1.485 -8.154 19.607 1.00 68.50 106 ASP A CA 1
ATOM 850 C C . ASP A 1 106 ? 1.212 -6.938 18.706 1.00 68.50 106 ASP A C 1
ATOM 852 O O . ASP A 1 106 ? 0.278 -6.164 18.940 1.00 68.50 106 ASP A O 1
ATOM 856 N N . LEU A 1 107 ? 1.936 -6.849 17.584 1.00 68.44 107 LEU A N 1
ATOM 857 C CA . LEU A 1 107 ? 1.745 -5.820 16.561 1.00 68.44 107 LEU A CA 1
ATOM 858 C C . LEU A 1 107 ? 0.352 -5.899 15.912 1.00 68.44 107 LEU A C 1
ATOM 860 O O . LEU A 1 107 ? -0.261 -4.874 15.612 1.00 68.44 107 LEU A O 1
ATOM 864 N N . LYS A 1 108 ? -0.203 -7.099 15.704 1.00 69.81 108 LYS A N 1
ATOM 865 C CA . LYS A 1 108 ? -1.542 -7.226 15.103 1.00 69.81 108 LYS A CA 1
ATOM 866 C C . LYS A 1 108 ? -2.632 -6.622 15.995 1.00 69.81 108 LYS A C 1
ATOM 868 O O . LYS A 1 108 ? -3.562 -5.985 15.493 1.00 69.81 108 LYS A O 1
ATOM 873 N N . THR A 1 109 ? -2.486 -6.788 17.307 1.00 72.00 109 THR A N 1
ATOM 874 C CA . THR A 1 109 ? -3.400 -6.214 18.299 1.00 72.00 109 THR A CA 1
ATOM 875 C C . THR A 1 109 ? -3.193 -4.702 18.430 1.00 72.00 109 THR A C 1
ATOM 877 O O . THR A 1 109 ? -4.168 -3.956 18.374 1.00 72.00 109 THR A O 1
ATOM 880 N N . GLU A 1 110 ? -1.942 -4.241 18.551 1.00 72.50 110 GLU A N 1
ATOM 881 C CA . GLU A 1 110 ? -1.594 -2.822 18.742 1.00 72.50 110 GLU A CA 1
ATOM 882 C C . GLU A 1 110 ? -2.049 -1.946 17.566 1.00 72.50 110 GLU A C 1
ATOM 884 O O . GLU A 1 110 ? -2.671 -0.903 17.769 1.00 72.50 110 GLU A O 1
ATOM 889 N N . TYR A 1 111 ? -1.773 -2.377 16.335 1.00 70.56 111 TYR A N 1
ATOM 890 C CA . TYR A 1 111 ? -1.969 -1.539 15.151 1.00 70.56 111 TYR A CA 1
ATOM 891 C C . TYR A 1 111 ? -3.365 -1.642 14.547 1.00 70.56 111 TYR A C 1
ATOM 893 O O . TYR A 1 111 ? -3.814 -0.713 13.874 1.00 70.56 111 TYR A O 1
ATOM 901 N N . PHE A 1 112 ? -4.048 -2.769 14.757 1.00 72.75 112 PHE A N 1
ATOM 902 C CA . PHE A 1 112 ? -5.295 -3.063 14.052 1.00 72.75 112 PHE A CA 1
ATOM 903 C C . PHE A 1 112 ? -6.447 -3.472 14.973 1.00 72.75 112 PHE A C 1
ATOM 905 O O . PHE A 1 112 ? -7.530 -3.779 14.479 1.00 72.75 112 PHE A O 1
ATOM 912 N N . GLY A 1 113 ? -6.243 -3.483 16.296 1.00 65.06 113 GLY A N 1
ATOM 913 C CA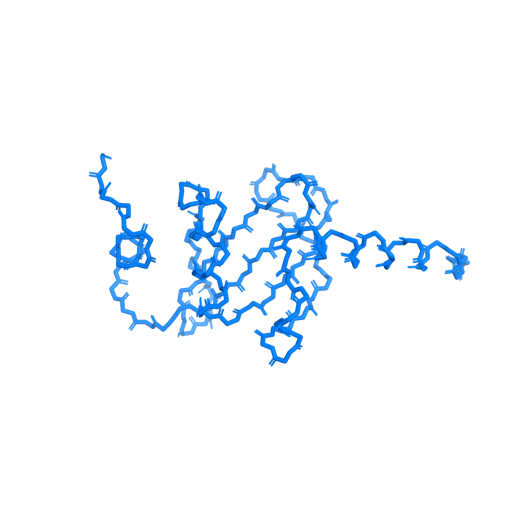 . GLY A 1 113 ? -7.298 -3.766 17.273 1.00 65.06 113 GLY A CA 1
ATOM 914 C C . GLY A 1 113 ? -7.883 -5.177 17.175 1.00 65.06 113 GLY A C 1
ATOM 915 O O . GLY A 1 113 ? -8.985 -5.420 17.666 1.00 65.06 113 GLY A O 1
ATOM 916 N N . VAL A 1 114 ? -7.179 -6.112 16.530 1.00 63.84 114 VAL A N 1
ATOM 917 C CA . VAL A 1 114 ? -7.631 -7.500 16.399 1.00 63.84 114 VAL A CA 1
ATOM 918 C C . VAL A 1 114 ? -7.235 -8.244 17.667 1.00 63.84 114 VAL A C 1
ATOM 920 O O . VAL A 1 114 ? -6.071 -8.584 17.843 1.00 63.84 114 VAL A O 1
ATOM 923 N N . SER A 1 115 ? -8.188 -8.477 18.572 1.00 49.97 115 SER A N 1
ATOM 924 C CA . SER A 1 115 ? -7.962 -9.346 19.732 1.00 49.97 115 SER A CA 1
ATOM 925 C 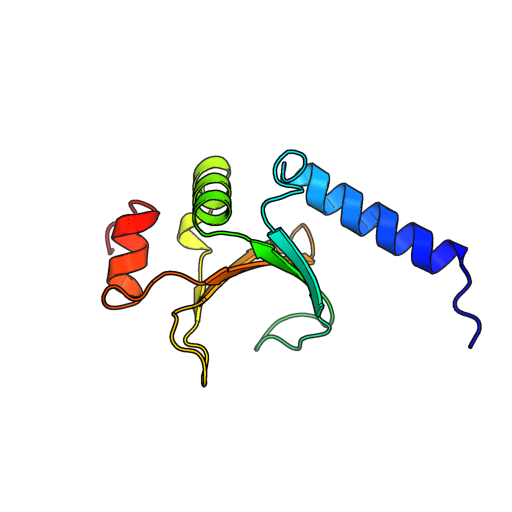C . SER A 1 115 ? -7.749 -10.791 19.272 1.00 49.97 115 SER A C 1
ATOM 927 O O . SER A 1 115 ? -8.492 -11.271 18.415 1.00 49.97 115 SER A O 1
ATOM 929 N N . ASN A 1 116 ? -6.749 -11.475 19.839 1.00 48.25 116 ASN A N 1
ATOM 930 C CA . ASN A 1 116 ? -6.532 -12.907 19.613 1.00 48.25 116 ASN A CA 1
ATOM 931 C C . ASN A 1 116 ? -7.832 -13.687 19.877 1.00 48.25 116 ASN A C 1
ATOM 933 O O . ASN A 1 116 ? -8.426 -13.550 20.950 1.00 48.25 116 ASN A O 1
ATOM 937 N N . VAL A 1 117 ? -8.244 -14.496 18.899 1.00 43.25 117 VAL A N 1
ATOM 938 C CA . VAL A 1 117 ? -9.201 -15.598 19.073 1.00 43.25 117 VAL A CA 1
ATOM 939 C C . VAL A 1 117 ? -8.412 -16.892 19.017 1.00 43.25 117 VAL A C 1
ATOM 941 O O . VAL A 1 117 ? -7.616 -17.028 18.060 1.00 43.25 117 VAL A O 1
#

Radius of gyration: 15.39 Å; chains: 1; bounding box: 30×32×50 Å

Foldseek 3Di:
DCPPVVNVVVVVVLLVVLCVVLVVVVCPVFKDWDFDQDDDPPDDTTATEIEGELVVVLCSCQVVVVLVQWDWDDDPPDQFIWIWHQDPVSSYIYIYTDHDDDDPVVCSCVRPVDDDD

Secondary structure (DSSP, 8-state):
----HHHHHHHHHHHHHHHHHTT-TT-TTSEEEEEE----TT--S-EEEEEE-HHHHHHHHHHTT-GGGEEEEE-TTSSSEEEEEEEGGGTEEEEEEEP--S-HHHHHHHHH-----

Sequence (117 aa):
MDRNYSEIFKDLNQILTKIKGLGLLGYEDKFAMSLSFGHGVNRRSGYINIHVFEKVFTDIVSKFNLASKVEFCNSSGSSGHHVELYLEEYDIMLTSILPFKEKPEDLKTEYFGVSNV